Protein AF-A0A081NB74-F1 (afdb_monomer)

InterPro domains:
  IPR041657 Helix-turn-helix domain, group 17 [PF12728] (30-67)

Radius of gyration: 18.77 Å; Cα contacts (8 Å, |Δi|>4): 61; chains: 1; bounding box: 34×50×50 Å

pLDDT: mean 82.02, std 12.75, range [47.41, 96.81]

Nearest PDB structures (foldseek):
  6ama-assembly1_B  TM=6.958E-01  e=1.519E-02  Streptomyces venezuelae
  8dgl-assembly1_C  TM=6.705E-01  e=2.604E-02  Mesorhizobium japonicum R7A
  5d90-assembly2_C  TM=5.955E-01  e=2.980E-02  Haemophilus influenzae Rd KW20
  5i44-assembly4_F-2  TM=7.370E-01  e=1.404E-01  Bacillus subtilis subsp. subtilis str. 168
  3ucs-assembly1_A  TM=5.178E-01  e=1.966E-01  Klebsiella pneumoniae 342

Foldseek 3Di:
DDPVVVVVVVVVVVVVVPPDPPQPPVPWDWDALVRLCVVVVHDSVVVVVCVVVVVADFFDQDPNGGTDTPSRSVVSVPVVDVVNVVVVVVVVVVVVVVVVVVD

Secondary structure (DSSP, 8-state):
--HHHHHHHHHHHHHHHT------TTT--EE-HHHHHHHHT--HHHHHHHHHHT-SPPPEEETTEEEEEHHHHHHHHHHH-HHHHHHHHHHHHHHHHHHHHH-

Sequence (103 aa):
MTEDEMTLFINRLARLLTSSNDVDIRIDEFLTRDEVCDRLKVTRETLRKRIRSGEFPEAVKVAGQERWPTSLINQHIYKTNHHLTASRDLRNEARAAIEEAMA

Mean predicted aligned error: 11.61 Å

Solvent-accessible surface area (backbone atoms only — not comparable to full-atom values): 6118 Å² total; per-residue (Å²): 134,53,75,68,57,51,51,53,49,51,53,51,50,49,51,62,72,54,62,65,82,78,74,49,78,91,77,41,52,69,33,44,72,63,56,50,23,66,74,69,73,45,53,70,66,58,51,52,51,32,46,73,71,63,79,37,85,82,64,48,75,56,95,88,37,67,25,39,43,43,63,60,54,51,50,49,51,47,73,72,35,63,74,59,44,57,58,47,53,55,50,50,53,55,50,52,54,50,54,62,75,73,106

Organism: NCBI:txid1027273

Structure (mmCIF, N/CA/C/O backbone):
data_AF-A0A081NB74-F1
#
_entry.id   AF-A0A081NB74-F1
#
loop_
_atom_site.group_PDB
_atom_site.id
_atom_site.type_symbol
_atom_site.label_atom_id
_atom_site.label_alt_id
_atom_site.label_comp_id
_atom_site.label_asym_id
_atom_site.label_entity_id
_atom_site.label_seq_id
_atom_site.pdbx_PDB_ins_code
_atom_site.Cartn_x
_atom_site.Cartn_y
_atom_site.Cartn_z
_atom_site.occupancy
_atom_site.B_iso_or_equiv
_atom_site.auth_seq_id
_atom_site.auth_comp_id
_atom_site.auth_asym_id
_atom_site.auth_atom_id
_atom_site.pdbx_PDB_model_num
ATOM 1 N N . MET A 1 1 ? 11.464 39.371 1.663 1.00 59.12 1 MET A N 1
ATOM 2 C CA . MET A 1 1 ? 10.592 38.275 1.223 1.00 59.12 1 MET A CA 1
ATOM 3 C C . MET A 1 1 ? 9.172 38.789 1.289 1.00 59.12 1 MET A C 1
ATOM 5 O O . MET A 1 1 ? 8.678 39.014 2.389 1.00 59.12 1 MET A O 1
ATOM 9 N N . THR A 1 2 ? 8.596 39.138 0.144 1.00 86.69 2 THR A N 1
ATOM 10 C CA . THR A 1 2 ? 7.230 39.684 0.078 1.00 86.69 2 THR A CA 1
ATOM 11 C C . THR A 1 2 ? 6.200 38.564 0.263 1.00 86.69 2 THR A C 1
ATOM 13 O O . THR A 1 2 ? 6.527 37.383 0.121 1.00 86.69 2 THR A O 1
ATOM 16 N N . GLU A 1 3 ? 4.955 38.906 0.603 1.00 79.25 3 GLU A N 1
ATOM 17 C CA . GLU A 1 3 ? 3.867 37.917 0.716 1.00 79.25 3 GLU A CA 1
ATOM 18 C C . GLU A 1 3 ? 3.683 37.107 -0.579 1.00 79.25 3 GLU A C 1
ATOM 20 O O . GLU A 1 3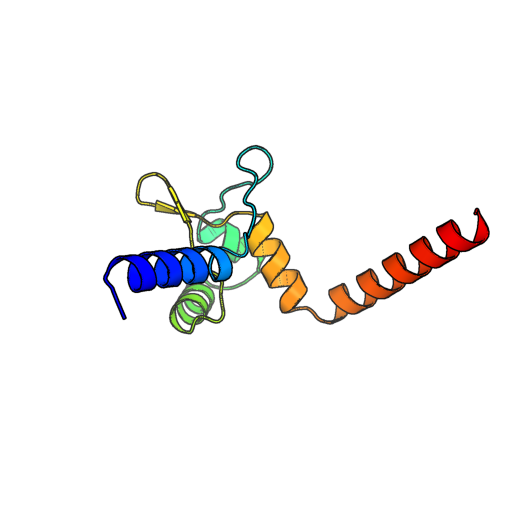 ? 3.435 35.898 -0.530 1.00 79.25 3 GLU A O 1
ATOM 25 N N . ASP A 1 4 ? 3.915 37.735 -1.732 1.00 80.69 4 ASP A N 1
ATOM 26 C CA . ASP A 1 4 ? 3.860 37.080 -3.040 1.00 80.69 4 ASP A CA 1
ATOM 27 C C . ASP A 1 4 ? 4.964 36.028 -3.217 1.00 80.69 4 ASP A C 1
ATOM 29 O O . ASP A 1 4 ? 4.699 34.927 -3.701 1.00 80.69 4 ASP A O 1
ATOM 33 N N . GLU A 1 5 ? 6.190 36.307 -2.762 1.00 82.31 5 GLU A N 1
ATOM 34 C CA . GLU A 1 5 ? 7.304 35.349 -2.811 1.00 82.31 5 GLU A CA 1
ATOM 35 C C . GLU A 1 5 ? 7.062 34.144 -1.893 1.00 82.31 5 GLU A C 1
ATOM 37 O O . GLU A 1 5 ? 7.358 33.007 -2.268 1.00 82.31 5 GLU A O 1
ATOM 42 N N . MET A 1 6 ? 6.466 34.370 -0.717 1.00 81.12 6 MET A N 1
ATOM 43 C CA . MET A 1 6 ? 6.060 33.295 0.195 1.00 81.12 6 MET A CA 1
ATOM 44 C C . MET A 1 6 ? 4.968 32.420 -0.406 1.00 81.12 6 MET A C 1
ATOM 46 O O . MET A 1 6 ? 5.049 31.195 -0.335 1.00 81.12 6 MET A O 1
ATOM 50 N N . THR A 1 7 ? 3.965 33.032 -1.028 1.00 81.31 7 THR A N 1
ATOM 51 C CA . THR A 1 7 ? 2.850 32.306 -1.641 1.00 81.31 7 THR A CA 1
ATOM 52 C C . THR A 1 7 ? 3.336 31.470 -2.825 1.00 81.31 7 THR A C 1
ATOM 54 O O . THR A 1 7 ? 2.954 30.307 -2.976 1.00 81.31 7 THR A O 1
ATOM 57 N N . LEU A 1 8 ? 4.252 32.013 -3.633 1.00 80.81 8 LEU A N 1
ATOM 58 C CA . LEU A 1 8 ? 4.881 31.282 -4.731 1.00 80.81 8 LEU A CA 1
ATOM 59 C C . LEU A 1 8 ? 5.739 30.115 -4.220 1.00 80.81 8 LEU A C 1
ATOM 61 O O . LEU A 1 8 ? 5.714 29.031 -4.804 1.00 80.81 8 LEU A O 1
ATOM 65 N N . PHE A 1 9 ? 6.462 30.312 -3.115 1.00 78.50 9 PHE A N 1
ATOM 66 C CA . PHE A 1 9 ? 7.286 29.285 -2.481 1.00 78.50 9 PHE A CA 1
ATOM 67 C C . PHE A 1 9 ? 6.447 28.160 -1.863 1.00 78.50 9 PHE A C 1
ATOM 69 O O . PHE A 1 9 ? 6.734 26.988 -2.108 1.00 78.50 9 PHE A O 1
ATOM 76 N N . ILE A 1 10 ? 5.366 28.491 -1.150 1.00 77.12 10 ILE A N 1
ATOM 77 C CA . ILE A 1 10 ? 4.423 27.516 -0.584 1.00 77.12 10 ILE A CA 1
ATOM 78 C C . ILE A 1 10 ? 3.748 26.722 -1.703 1.00 77.12 10 ILE A C 1
ATOM 80 O O . ILE A 1 10 ? 3.694 25.500 -1.625 1.00 77.12 10 ILE A O 1
ATOM 84 N N . ASN A 1 11 ? 3.309 27.371 -2.785 1.00 66.75 11 ASN A N 1
ATOM 85 C CA . ASN A 1 11 ? 2.713 26.675 -3.929 1.00 66.75 11 ASN A CA 1
ATOM 86 C C . ASN A 1 11 ? 3.723 25.787 -4.672 1.00 66.75 11 ASN A C 1
ATOM 88 O O . ASN A 1 11 ? 3.371 24.709 -5.156 1.00 66.75 11 ASN A O 1
ATOM 92 N N . ARG A 1 12 ? 4.991 26.204 -4.746 1.00 64.81 12 ARG A N 1
ATOM 93 C CA . ARG A 1 12 ? 6.072 25.407 -5.338 1.00 64.81 12 ARG A CA 1
ATOM 94 C C . ARG A 1 12 ? 6.416 24.194 -4.474 1.00 64.81 12 ARG A C 1
ATOM 96 O O . ARG A 1 12 ? 6.573 23.104 -5.018 1.00 64.81 12 ARG A O 1
ATOM 103 N N . LEU A 1 13 ? 6.468 24.358 -3.151 1.00 64.69 13 LEU A N 1
ATOM 104 C CA . LEU A 1 13 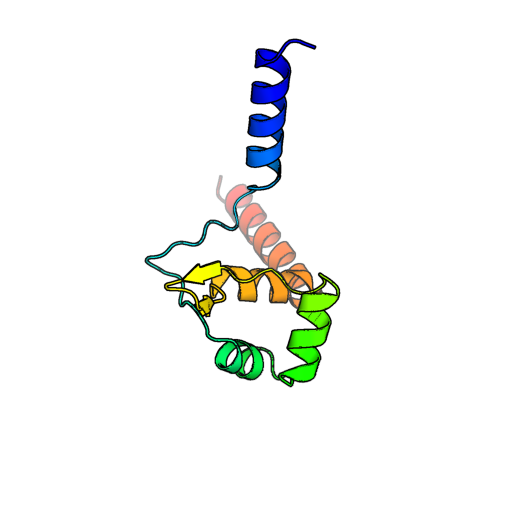? 6.628 23.258 -2.198 1.00 64.69 13 LEU A CA 1
ATOM 105 C C . LEU A 1 13 ? 5.425 22.318 -2.211 1.00 64.69 13 LEU A C 1
ATOM 107 O O . LEU A 1 13 ? 5.613 21.109 -2.242 1.00 64.69 13 LEU A O 1
ATOM 111 N N . ALA A 1 14 ? 4.205 22.850 -2.265 1.00 58.38 14 ALA A N 1
ATOM 112 C CA . ALA A 1 14 ? 2.992 22.053 -2.366 1.00 58.38 14 ALA A CA 1
ATOM 113 C C . ALA A 1 14 ? 3.021 21.179 -3.623 1.00 58.38 14 ALA A C 1
ATOM 115 O O . ALA A 1 14 ? 2.758 19.992 -3.500 1.00 58.38 14 ALA A O 1
ATOM 116 N N . ARG A 1 15 ? 3.429 21.708 -4.790 1.00 54.22 15 ARG A N 1
ATOM 117 C CA . ARG A 1 15 ? 3.606 20.927 -6.036 1.00 54.22 15 ARG A CA 1
ATOM 118 C C . ARG A 1 15 ? 4.734 19.896 -5.973 1.00 54.22 15 ARG A C 1
ATOM 120 O O . ARG A 1 15 ? 4.605 18.830 -6.554 1.00 54.22 15 ARG A O 1
ATOM 127 N N . LEU A 1 16 ? 5.830 20.197 -5.277 1.00 52.91 16 LEU A N 1
ATOM 128 C CA . LEU A 1 16 ? 6.929 19.245 -5.069 1.00 52.91 16 LEU A CA 1
ATOM 129 C C . LEU A 1 16 ? 6.537 18.111 -4.109 1.00 52.91 16 LEU A C 1
ATOM 131 O O . LEU A 1 16 ? 6.959 16.974 -4.297 1.00 52.91 16 LEU A O 1
ATOM 135 N N . LEU A 1 17 ? 5.713 18.410 -3.102 1.00 54.81 17 LEU A N 1
ATOM 136 C CA . LEU A 1 17 ? 5.185 17.438 -2.140 1.00 54.81 17 LEU A CA 1
ATOM 137 C C . LEU A 1 17 ? 3.971 16.673 -2.686 1.00 54.81 17 LEU A C 1
ATOM 139 O O . LEU A 1 17 ? 3.759 15.523 -2.320 1.00 54.81 17 LEU A O 1
ATOM 143 N N . THR A 1 18 ? 3.226 17.268 -3.620 1.00 48.12 18 THR A N 1
ATOM 144 C CA . THR A 1 18 ? 2.260 16.588 -4.498 1.00 48.12 18 THR A CA 1
ATOM 145 C C . THR A 1 18 ? 2.939 16.094 -5.776 1.00 48.12 18 THR A C 1
ATOM 147 O O . THR A 1 18 ? 2.353 16.149 -6.851 1.00 48.12 18 THR A O 1
ATOM 150 N N . SER A 1 19 ? 4.173 15.580 -5.664 1.00 47.41 19 SER A N 1
ATOM 151 C CA . SER A 1 19 ? 4.710 14.655 -6.666 1.00 47.41 19 SER A CA 1
ATOM 152 C C . SER A 1 19 ? 3.797 13.437 -6.652 1.00 47.41 19 SER A C 1
ATOM 154 O O . SER A 1 19 ? 3.803 12.622 -5.727 1.00 47.41 19 SER A O 1
ATOM 156 N N . SER A 1 20 ? 2.873 13.455 -7.593 1.00 48.97 20 SER A N 1
ATOM 157 C CA . SER A 1 20 ? 1.603 12.777 -7.536 1.00 48.97 20 SER A CA 1
ATOM 158 C C . SER A 1 20 ? 1.804 11.268 -7.462 1.00 48.97 20 SER A C 1
ATOM 160 O O . SER A 1 20 ? 2.262 10.623 -8.404 1.00 48.97 20 SER A O 1
ATOM 162 N N . ASN A 1 21 ? 1.347 10.673 -6.362 1.00 55.47 21 ASN A N 1
ATOM 163 C CA . ASN A 1 21 ? 0.612 9.426 -6.495 1.00 55.47 21 ASN A CA 1
ATOM 164 C C . ASN A 1 21 ? -0.647 9.793 -7.289 1.00 55.47 21 ASN A C 1
ATOM 166 O O . ASN A 1 21 ? -1.646 10.165 -6.679 1.00 55.47 21 ASN A O 1
ATOM 170 N N . ASP A 1 22 ? -0.568 9.823 -8.621 1.00 61.03 22 ASP A N 1
ATOM 171 C CA . ASP A 1 22 ? -1.745 10.027 -9.466 1.00 61.03 22 ASP A CA 1
ATOM 172 C C . ASP A 1 22 ? -2.679 8.843 -9.218 1.00 61.03 22 ASP A C 1
ATOM 174 O O . ASP A 1 22 ? -2.496 7.744 -9.740 1.00 61.03 22 ASP A O 1
ATOM 178 N N . VAL A 1 23 ? -3.626 9.060 -8.310 1.00 61.31 23 VAL A N 1
ATOM 179 C CA . VAL A 1 23 ? -4.695 8.121 -8.009 1.00 61.31 23 VAL A CA 1
ATOM 180 C C . VAL A 1 23 ? -5.708 8.288 -9.121 1.00 61.31 23 VAL A C 1
ATOM 182 O O . VAL A 1 23 ? -6.446 9.278 -9.158 1.00 61.31 23 VAL A O 1
ATOM 185 N N . ASP A 1 24 ? -5.733 7.339 -10.048 1.00 71.06 24 ASP A N 1
ATOM 186 C CA . ASP A 1 24 ? -6.761 7.327 -11.074 1.00 71.06 24 ASP A CA 1
ATOM 187 C C . ASP A 1 24 ? -8.039 6.774 -10.451 1.00 71.06 24 ASP A C 1
ATOM 189 O O . ASP A 1 24 ? -8.210 5.569 -10.306 1.00 71.06 24 ASP A O 1
ATOM 193 N N . ILE A 1 25 ? -8.960 7.669 -10.096 1.00 69.75 25 ILE A N 1
ATOM 194 C CA . ILE A 1 25 ? -10.236 7.337 -9.447 1.00 69.75 25 ILE A CA 1
ATOM 195 C C . ILE A 1 25 ? -11.059 6.329 -10.277 1.00 69.75 25 ILE A C 1
ATOM 197 O O . ILE A 1 25 ? -11.926 5.651 -9.732 1.00 69.75 25 ILE A O 1
ATOM 201 N N . ARG A 1 26 ? -10.818 6.217 -11.592 1.00 71.75 26 ARG A N 1
ATOM 202 C CA . ARG A 1 26 ? -11.529 5.274 -12.470 1.00 71.75 26 ARG A CA 1
ATOM 203 C C . ARG A 1 26 ? -10.947 3.864 -12.437 1.00 71.75 26 ARG A C 1
ATOM 205 O O . ARG A 1 26 ? -11.657 2.925 -12.783 1.00 71.75 26 ARG A O 1
ATOM 212 N N . ILE A 1 27 ? -9.671 3.732 -12.084 1.00 75.81 27 ILE A N 1
ATOM 213 C CA . ILE A 1 27 ? -8.918 2.473 -12.147 1.00 75.81 27 ILE A CA 1
ATOM 214 C C . ILE A 1 27 ? -8.624 1.946 -10.741 1.00 75.81 27 ILE A C 1
ATOM 216 O O . ILE A 1 27 ? -8.600 0.736 -10.528 1.00 75.81 27 ILE A O 1
ATOM 220 N N . ASP A 1 28 ? -8.398 2.841 -9.784 1.00 83.62 28 ASP A N 1
ATOM 221 C CA . ASP A 1 28 ? -8.005 2.478 -8.436 1.00 83.62 28 ASP A CA 1
ATOM 222 C C . ASP A 1 28 ? -9.185 2.051 -7.570 1.00 83.62 28 ASP A C 1
ATOM 224 O O . ASP A 1 28 ? -10.157 2.781 -7.362 1.00 83.62 28 ASP A O 1
ATOM 228 N N . GLU A 1 29 ? -9.033 0.877 -6.964 1.00 90.19 29 GLU A N 1
ATOM 229 C CA . GLU A 1 29 ? -9.885 0.435 -5.875 1.00 90.19 29 GLU A CA 1
ATOM 230 C C . GLU A 1 29 ? -9.429 1.103 -4.575 1.00 90.19 29 GLU A C 1
ATOM 232 O O . GLU A 1 29 ? -8.244 1.129 -4.227 1.00 90.19 29 GLU A O 1
ATOM 237 N N . PHE A 1 30 ? -10.392 1.641 -3.832 1.00 92.44 30 PHE A N 1
ATOM 238 C CA . PHE A 1 30 ? -10.155 2.277 -2.542 1.00 92.44 30 PHE A CA 1
ATOM 239 C C . PHE A 1 30 ? -10.335 1.257 -1.426 1.00 92.44 30 PHE A C 1
ATOM 241 O O . PHE A 1 30 ? -11.443 1.036 -0.936 1.00 92.44 30 PHE A O 1
ATOM 248 N N . LEU A 1 31 ? -9.222 0.669 -1.004 1.00 93.94 31 LEU A N 1
ATOM 249 C CA . LEU A 1 31 ? -9.201 -0.383 -0.002 1.00 93.94 31 LEU A CA 1
ATOM 250 C C . LEU A 1 31 ? -9.442 0.177 1.400 1.00 93.94 31 LEU A C 1
ATOM 252 O O . LEU A 1 31 ? -8.902 1.213 1.804 1.00 93.94 31 LEU A O 1
ATOM 256 N N . THR A 1 32 ? -10.241 -0.544 2.170 1.00 95.81 32 THR A N 1
ATOM 257 C CA . THR A 1 32 ? -10.378 -0.391 3.614 1.00 95.81 32 THR A CA 1
ATOM 258 C C . THR A 1 32 ? -9.123 -0.874 4.336 1.00 95.81 32 THR A C 1
ATOM 260 O O . THR A 1 32 ? -8.283 -1.592 3.793 1.00 95.81 32 THR A O 1
ATOM 263 N N . ARG A 1 33 ? -9.005 -0.520 5.618 1.00 94.44 33 ARG A N 1
ATOM 264 C CA . ARG A 1 33 ? -7.894 -0.983 6.459 1.00 94.44 33 ARG A CA 1
ATOM 265 C C . ARG A 1 33 ? -7.791 -2.513 6.510 1.00 94.44 33 ARG A C 1
ATOM 267 O O . ARG A 1 33 ? -6.682 -3.035 6.562 1.00 94.44 33 ARG A O 1
ATOM 274 N N . ASP A 1 34 ? -8.925 -3.206 6.503 1.00 95.50 34 ASP A N 1
ATOM 275 C CA . ASP A 1 34 ? -8.977 -4.667 6.587 1.00 95.50 34 ASP A CA 1
ATOM 276 C C . ASP A 1 34 ? -8.500 -5.314 5.296 1.00 95.50 34 ASP A C 1
ATOM 278 O O . ASP A 1 34 ? -7.616 -6.163 5.330 1.00 95.50 34 ASP A O 1
ATOM 282 N N . GLU A 1 35 ? -8.964 -4.815 4.154 1.00 96.19 35 GLU A N 1
ATOM 283 C CA . GLU A 1 35 ? -8.514 -5.289 2.844 1.00 96.19 35 GLU A CA 1
ATOM 284 C C . GLU A 1 35 ? -7.014 -5.041 2.634 1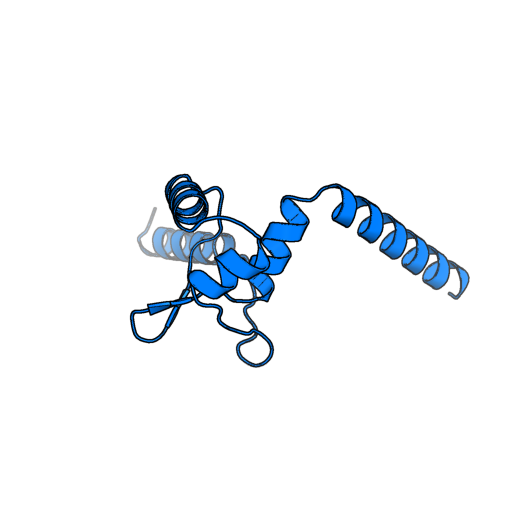.00 96.19 35 GLU A C 1
ATOM 286 O O . GLU A 1 35 ? -6.313 -5.886 2.078 1.00 96.19 35 GLU A O 1
ATOM 291 N N . VAL A 1 36 ? -6.483 -3.915 3.128 1.00 95.06 36 VAL A N 1
ATOM 292 C CA . VAL A 1 36 ? -5.033 -3.661 3.125 1.00 95.06 36 VAL A CA 1
ATOM 293 C C . VAL A 1 36 ? -4.292 -4.696 3.978 1.00 95.06 36 VAL A C 1
ATOM 295 O O . VAL A 1 36 ? -3.266 -5.222 3.540 1.00 95.06 36 VAL A O 1
ATOM 298 N N . CYS A 1 37 ? -4.802 -5.018 5.172 1.00 95.62 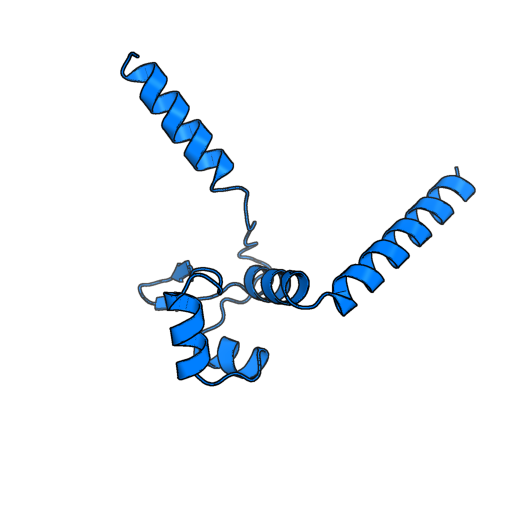37 CYS A N 1
ATOM 299 C CA . CYS A 1 37 ? -4.219 -6.052 6.035 1.00 95.62 37 CYS A CA 1
ATOM 300 C C . CYS A 1 37 ? -4.221 -7.420 5.344 1.00 95.62 37 CYS A C 1
ATOM 302 O O . CYS A 1 37 ? -3.193 -8.100 5.321 1.00 95.62 37 CYS A O 1
ATOM 304 N N . ASP A 1 38 ? -5.341 -7.788 4.723 1.00 95.44 38 ASP A N 1
ATOM 305 C CA . ASP A 1 38 ? -5.510 -9.063 4.030 1.00 95.44 38 ASP A CA 1
ATOM 306 C C . ASP A 1 38 ? -4.607 -9.185 2.804 1.00 95.44 38 ASP A C 1
ATOM 308 O O . ASP A 1 38 ? -4.079 -10.269 2.529 1.00 95.44 38 ASP A O 1
ATOM 312 N N . ARG A 1 39 ? -4.398 -8.079 2.083 1.00 92.38 39 ARG A N 1
ATOM 313 C CA . ARG A 1 39 ? -3.550 -8.027 0.889 1.00 92.38 39 ARG A CA 1
ATOM 314 C C . ARG A 1 39 ? -2.066 -8.085 1.230 1.00 92.38 39 ARG A C 1
ATOM 316 O O . ARG A 1 39 ? -1.310 -8.764 0.544 1.00 92.38 39 ARG A O 1
ATOM 323 N N . LEU A 1 40 ? -1.655 -7.414 2.305 1.00 91.88 40 LEU A N 1
ATOM 324 C CA . LEU A 1 40 ? -0.265 -7.401 2.771 1.00 91.88 40 LEU A CA 1
ATOM 325 C C . LEU A 1 40 ? 0.069 -8.552 3.727 1.00 91.88 40 LEU A C 1
ATOM 327 O O . LEU A 1 40 ? 1.231 -8.704 4.098 1.00 91.88 40 LEU A O 1
ATOM 331 N N . LYS A 1 41 ? -0.930 -9.348 4.132 1.00 94.62 41 LYS A N 1
ATOM 332 C CA . LYS A 1 41 ? -0.804 -10.423 5.129 1.00 94.62 41 LYS A CA 1
ATOM 333 C C . LYS A 1 41 ? -0.173 -9.929 6.435 1.00 94.62 41 LYS A C 1
ATOM 335 O O . LYS A 1 41 ? 0.707 -10.570 7.005 1.00 94.62 41 LYS A O 1
ATOM 340 N N . VAL A 1 42 ? -0.643 -8.779 6.916 1.00 95.06 42 VAL A N 1
ATOM 341 C CA . VAL A 1 42 ? -0.212 -8.167 8.183 1.00 95.06 42 VAL A CA 1
ATOM 342 C C . VAL A 1 42 ? -1.385 -8.018 9.138 1.00 95.06 42 VAL A C 1
ATOM 344 O O . VAL A 1 42 ? -2.533 -7.899 8.720 1.00 95.06 42 VAL A O 1
ATOM 347 N N . THR A 1 43 ? -1.108 -7.984 10.439 1.00 96.81 43 THR A N 1
ATOM 348 C CA . THR A 1 43 ? -2.149 -7.704 11.432 1.00 96.81 43 THR A CA 1
ATOM 349 C C . THR A 1 43 ? -2.501 -6.213 11.446 1.00 96.81 43 THR A C 1
ATOM 351 O O . THR A 1 43 ? -1.675 -5.352 11.118 1.00 96.81 43 THR A O 1
ATOM 354 N N . ARG A 1 44 ? -3.714 -5.885 11.913 1.00 95.19 44 ARG A N 1
ATOM 355 C CA . ARG A 1 44 ? -4.153 -4.490 12.110 1.00 95.19 44 ARG A CA 1
ATOM 356 C C . ARG A 1 44 ? -3.203 -3.697 13.008 1.00 95.19 44 ARG A C 1
ATOM 358 O O . ARG A 1 44 ? -3.002 -2.504 12.790 1.00 95.19 44 ARG A O 1
ATOM 365 N N . GLU A 1 45 ? -2.632 -4.342 14.023 1.00 96.56 45 GLU A N 1
ATOM 366 C CA . GLU A 1 45 ? -1.697 -3.703 14.949 1.00 96.56 45 GLU A CA 1
ATOM 367 C C . GLU A 1 45 ? -0.376 -3.354 14.261 1.00 96.56 45 GLU A C 1
ATOM 369 O O . GLU A 1 45 ? 0.097 -2.222 14.380 1.00 96.56 45 GLU A O 1
ATOM 374 N N . THR A 1 46 ? 0.176 -4.280 13.470 1.00 95.44 46 THR A N 1
ATOM 375 C CA . THR A 1 46 ? 1.372 -4.023 12.662 1.00 95.44 46 THR A CA 1
ATOM 376 C C . THR A 1 46 ? 1.132 -2.885 11.676 1.00 95.44 46 THR A C 1
ATOM 378 O O . 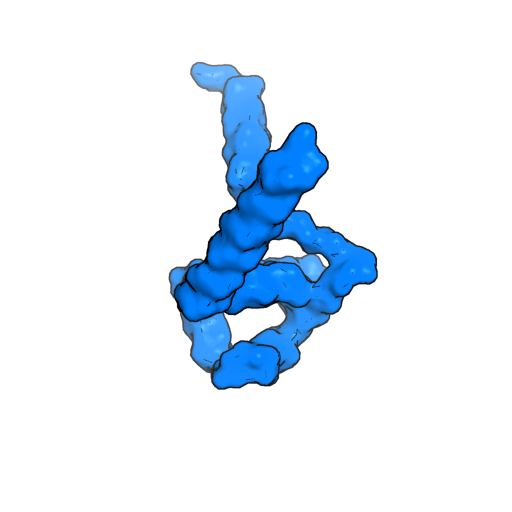THR A 1 46 ? 1.947 -1.965 11.606 1.00 95.44 46 THR A O 1
ATOM 381 N N . LEU A 1 47 ? 0.001 -2.897 10.961 1.00 94.19 47 LEU A N 1
ATOM 382 C CA . LEU A 1 47 ? -0.346 -1.825 10.029 1.00 94.19 47 LEU A CA 1
ATOM 383 C C . LEU A 1 47 ? -0.463 -0.474 10.749 1.00 94.19 47 LEU A C 1
ATOM 385 O O . LEU A 1 47 ? 0.145 0.507 10.329 1.00 94.19 47 LEU A O 1
ATOM 389 N N . ARG A 1 48 ? -1.169 -0.425 11.885 1.00 94.06 48 ARG A N 1
ATOM 390 C CA . ARG A 1 48 ? -1.308 0.792 12.700 1.00 94.06 48 ARG A CA 1
ATOM 391 C C . ARG A 1 48 ? 0.044 1.319 13.181 1.00 94.06 48 ARG A C 1
ATOM 393 O O . ARG A 1 48 ? 0.251 2.532 13.183 1.00 94.06 48 ARG A O 1
ATOM 400 N N . LYS A 1 49 ? 0.955 0.431 13.592 1.00 95.62 49 LYS A N 1
ATOM 401 C CA . LYS A 1 49 ? 2.314 0.804 14.003 1.00 95.62 49 LYS A CA 1
ATOM 402 C C . LYS A 1 49 ? 3.090 1.423 12.839 1.00 95.62 49 LYS A C 1
ATOM 404 O O . LYS A 1 49 ? 3.683 2.475 13.041 1.00 95.62 49 LYS A O 1
ATOM 409 N N . ARG A 1 50 ? 3.028 0.823 11.644 1.00 93.00 50 ARG A N 1
ATOM 410 C CA . ARG A 1 50 ? 3.715 1.324 10.438 1.00 93.00 50 ARG A CA 1
ATOM 411 C C . ARG A 1 50 ? 3.154 2.652 9.925 1.00 93.00 50 ARG A C 1
ATOM 413 O O . ARG A 1 50 ? 3.916 3.501 9.481 1.00 93.00 50 ARG A O 1
ATOM 420 N N . ILE A 1 51 ? 1.839 2.858 10.024 1.00 92.25 51 ILE A N 1
ATOM 421 C CA . ILE A 1 51 ? 1.218 4.159 9.726 1.00 92.25 51 ILE A CA 1
ATOM 422 C C . ILE A 1 51 ? 1.729 5.211 10.714 1.00 92.25 51 ILE A C 1
ATOM 424 O O . ILE A 1 51 ? 2.153 6.287 10.313 1.00 92.25 51 ILE A O 1
ATOM 428 N N . ARG A 1 52 ? 1.742 4.895 12.017 1.00 91.50 52 ARG A N 1
ATOM 429 C CA . ARG A 1 52 ? 2.214 5.829 13.050 1.00 91.50 52 ARG A CA 1
ATOM 430 C C . ARG A 1 52 ? 3.704 6.156 12.922 1.00 91.50 52 ARG A C 1
ATOM 432 O O . ARG A 1 52 ? 4.086 7.273 13.245 1.00 91.50 52 ARG A O 1
ATOM 439 N N . SER A 1 53 ? 4.537 5.201 12.507 1.00 91.75 53 SER A N 1
ATOM 440 C CA . SER A 1 53 ? 5.969 5.440 12.291 1.00 91.75 53 SER A CA 1
ATOM 441 C C . SER A 1 53 ? 6.274 6.185 10.988 1.00 91.75 53 SER A C 1
ATOM 443 O O . SER A 1 53 ? 7.410 6.608 10.809 1.00 91.75 53 SER A O 1
ATOM 445 N N . GLY A 1 54 ? 5.293 6.352 10.092 1.00 89.94 54 GLY A N 1
ATOM 446 C CA . GLY A 1 54 ? 5.482 6.970 8.776 1.00 89.94 54 GLY A CA 1
ATOM 447 C C . GLY A 1 54 ? 6.125 6.047 7.733 1.00 89.94 54 GLY A C 1
ATOM 448 O O . GLY A 1 54 ? 6.430 6.486 6.630 1.00 89.94 54 GLY A O 1
ATOM 449 N N . GLU A 1 55 ? 6.324 4.765 8.052 1.00 88.50 55 GLU A N 1
ATOM 450 C CA . GLU A 1 55 ? 6.847 3.769 7.103 1.00 88.50 55 GLU A CA 1
ATOM 451 C C . GLU A 1 55 ? 5.802 3.353 6.062 1.00 88.50 55 GLU A C 1
ATOM 453 O O . GLU A 1 55 ? 6.147 2.888 4.974 1.00 88.50 55 GLU A O 1
ATOM 458 N N . PHE A 1 56 ? 4.520 3.485 6.402 1.00 91.75 56 PHE A N 1
ATOM 459 C CA . PHE A 1 56 ? 3.404 3.164 5.523 1.00 91.75 56 PHE A CA 1
ATOM 460 C C . PHE A 1 56 ? 2.787 4.437 4.939 1.00 91.75 56 PHE A C 1
ATOM 462 O O . PHE A 1 56 ? 2.663 5.424 5.665 1.00 91.75 56 PHE A O 1
ATOM 469 N N . PRO A 1 57 ? 2.361 4.433 3.664 1.00 90.31 57 PRO A N 1
ATOM 470 C CA . PRO A 1 57 ? 1.778 5.618 3.053 1.00 90.31 57 PRO A CA 1
ATOM 471 C C . PRO A 1 57 ? 0.462 6.040 3.725 1.00 90.31 57 PRO A C 1
ATOM 473 O O . PRO A 1 57 ? -0.340 5.211 4.175 1.00 90.31 57 PRO A O 1
ATOM 476 N N . GLU A 1 58 ? 0.242 7.354 3.770 1.00 88.62 58 GLU A N 1
ATOM 477 C CA . GLU A 1 58 ? -0.958 7.945 4.358 1.00 88.62 58 GLU A CA 1
ATOM 478 C C . GLU A 1 58 ? -2.225 7.578 3.577 1.00 88.62 58 GLU A C 1
ATOM 480 O O . GLU A 1 58 ? -2.216 7.397 2.358 1.00 88.62 58 GLU A O 1
ATOM 485 N N . ALA A 1 59 ? -3.332 7.459 4.310 1.00 90.69 59 ALA A N 1
ATOM 486 C CA . ALA A 1 59 ? -4.637 7.168 3.738 1.00 90.69 59 ALA A CA 1
ATOM 487 C C . ALA A 1 59 ? -5.268 8.422 3.129 1.00 90.69 59 ALA A C 1
ATOM 489 O O . ALA A 1 59 ? -5.158 9.521 3.674 1.00 90.69 59 ALA A O 1
ATOM 490 N N . VAL A 1 60 ? -6.057 8.233 2.078 1.00 89.62 60 VAL A N 1
ATOM 491 C CA . VAL A 1 60 ? -6.977 9.254 1.577 1.00 89.62 60 VAL A CA 1
ATOM 492 C C . VAL A 1 60 ? -8.273 9.181 2.383 1.00 89.62 60 VAL A C 1
ATOM 494 O O . VAL A 1 60 ? -8.782 8.096 2.670 1.00 89.62 60 VAL A O 1
ATOM 497 N N . LYS A 1 61 ? -8.836 10.332 2.760 1.00 89.69 61 LYS A N 1
ATOM 498 C CA . LYS A 1 61 ? -10.149 10.387 3.415 1.00 89.69 61 LYS A CA 1
ATOM 499 C C . LYS A 1 61 ? -11.254 10.480 2.371 1.00 89.69 61 LYS A C 1
ATOM 501 O O . LYS A 1 61 ? -11.351 11.476 1.664 1.00 89.69 61 LYS A O 1
ATOM 506 N N . VAL A 1 62 ? -12.127 9.479 2.332 1.00 87.00 62 VAL A N 1
ATOM 507 C CA . VAL A 1 62 ? -13.317 9.448 1.472 1.00 87.00 62 VAL A CA 1
ATOM 508 C C . VAL A 1 62 ? -14.540 9.315 2.371 1.00 87.00 62 VAL A C 1
ATOM 510 O O . VAL A 1 62 ? -14.641 8.366 3.145 1.00 87.00 62 VAL A O 1
ATOM 513 N N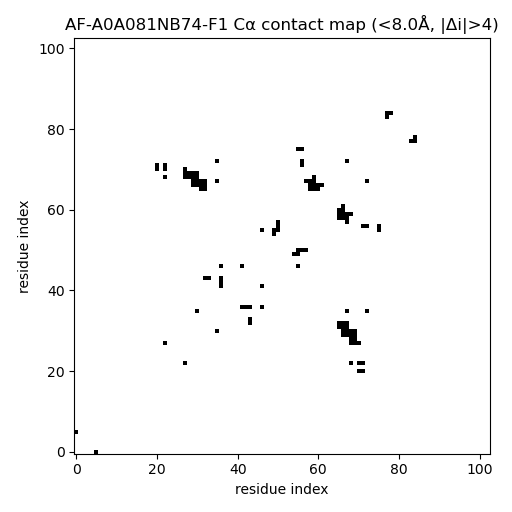 . ALA A 1 63 ? -15.443 10.300 2.326 1.00 88.94 63 ALA A N 1
ATOM 514 C CA . ALA A 1 63 ? -16.630 10.360 3.191 1.00 88.94 63 ALA A CA 1
ATOM 515 C C . ALA A 1 63 ? -16.316 10.178 4.697 1.00 88.94 63 ALA A C 1
ATOM 517 O O . ALA A 1 63 ? -17.023 9.483 5.423 1.00 88.94 63 ALA A O 1
ATOM 518 N N . GLY A 1 64 ? -15.212 10.770 5.168 1.00 89.62 64 GLY A N 1
ATOM 519 C CA . GLY A 1 64 ? -14.776 10.683 6.568 1.00 89.62 64 GLY A CA 1
ATOM 520 C C . GLY A 1 64 ? -14.115 9.357 6.963 1.00 89.62 64 GLY A C 1
ATOM 521 O O . GLY A 1 64 ? -13.672 9.224 8.101 1.00 89.62 64 GLY A O 1
ATOM 522 N N . GLN A 1 65 ? -13.997 8.400 6.041 1.00 91.56 65 GLN A N 1
ATOM 523 C CA . GLN A 1 65 ? -13.324 7.125 6.272 1.00 91.56 65 GLN A CA 1
ATOM 524 C C . GLN A 1 65 ? -11.953 7.094 5.599 1.00 91.56 65 GLN A C 1
ATOM 526 O O . GLN A 1 65 ? -11.774 7.608 4.497 1.00 91.56 65 GLN A O 1
ATOM 531 N N . GLU A 1 66 ? -10.984 6.462 6.257 1.00 92.44 66 GLU A N 1
ATOM 532 C CA . GLU A 1 66 ? -9.663 6.215 5.680 1.00 92.44 66 GLU A CA 1
ATOM 533 C C . GLU A 1 66 ? -9.742 5.118 4.613 1.00 92.44 66 GLU A C 1
ATOM 535 O O . GLU A 1 66 ? -10.344 4.054 4.827 1.00 92.44 66 GLU A O 1
ATOM 540 N N . ARG A 1 67 ? -9.133 5.400 3.462 1.00 93.44 67 ARG A N 1
ATOM 541 C CA . ARG A 1 67 ? -9.047 4.513 2.308 1.00 93.44 67 ARG A CA 1
ATOM 542 C C . ARG A 1 67 ? -7.667 4.581 1.671 1.00 93.44 67 ARG A C 1
ATOM 544 O O . ARG A 1 67 ? -7.054 5.645 1.612 1.00 93.44 67 ARG A O 1
ATOM 551 N N . TRP A 1 68 ? -7.207 3.450 1.153 1.00 93.75 68 TRP A N 1
ATOM 552 C CA . TRP A 1 68 ? -5.934 3.343 0.451 1.00 93.75 68 TRP A CA 1
ATOM 553 C C . TRP A 1 68 ? -6.171 2.939 -1.002 1.00 93.75 68 TRP A C 1
ATOM 555 O O . TRP A 1 68 ? -6.671 1.842 -1.243 1.00 93.75 68 TRP A O 1
ATOM 565 N N . PRO A 1 69 ? -5.800 3.790 -1.966 1.00 92.50 69 PRO A N 1
ATOM 566 C CA . PRO A 1 69 ? -5.813 3.424 -3.374 1.00 92.50 69 PRO A CA 1
ATOM 567 C C . PRO A 1 69 ? -4.901 2.228 -3.650 1.00 92.50 69 PRO A C 1
ATOM 569 O O . PRO A 1 69 ? -3.786 2.143 -3.122 1.00 92.50 69 PRO A O 1
ATOM 572 N N . THR A 1 70 ? -5.339 1.324 -4.520 1.00 91.62 70 THR A N 1
ATOM 573 C CA . THR A 1 70 ? -4.541 0.171 -4.952 1.00 91.62 70 THR A CA 1
ATOM 574 C C . THR A 1 70 ? -3.195 0.560 -5.551 1.00 91.62 70 THR A C 1
ATOM 576 O O . THR A 1 70 ? -2.194 -0.081 -5.228 1.00 91.62 70 THR A O 1
ATOM 579 N N . SER A 1 71 ? -3.131 1.607 -6.377 1.00 88.31 71 SER A N 1
ATOM 580 C CA . SER A 1 71 ? -1.885 2.147 -6.935 1.00 88.31 71 SER A CA 1
ATOM 581 C C . SER A 1 71 ? -0.853 2.454 -5.851 1.00 88.31 71 SER A C 1
ATOM 583 O O . SER A 1 71 ? 0.294 2.014 -5.938 1.00 88.31 71 SER A O 1
ATOM 585 N N . LEU A 1 72 ? -1.275 3.129 -4.787 1.00 89.31 72 LEU A N 1
ATOM 586 C CA . LEU A 1 72 ? -0.437 3.535 -3.665 1.00 89.31 72 LEU A CA 1
ATOM 587 C C . LEU A 1 72 ? 0.062 2.329 -2.854 1.00 89.31 72 LEU A C 1
ATOM 589 O O . LEU A 1 72 ? 1.245 2.265 -2.508 1.00 89.31 72 LEU A O 1
ATOM 593 N N . ILE A 1 73 ? -0.793 1.329 -2.624 1.00 90.94 73 ILE A N 1
ATOM 594 C CA . ILE A 1 73 ? -0.379 0.065 -1.996 1.00 90.94 73 ILE A CA 1
ATOM 595 C C . ILE A 1 73 ? 0.639 -0.673 -2.868 1.00 90.94 73 ILE A C 1
ATOM 597 O O . ILE A 1 73 ? 1.682 -1.102 -2.375 1.00 90.94 73 ILE A O 1
ATOM 601 N N . ASN A 1 74 ? 0.375 -0.788 -4.169 1.00 88.94 74 ASN A N 1
ATOM 602 C CA . ASN A 1 74 ? 1.270 -1.463 -5.103 1.00 88.94 74 ASN A CA 1
ATOM 603 C C . ASN A 1 74 ? 2.633 -0.764 -5.167 1.00 88.94 74 ASN A C 1
ATOM 605 O O . ASN A 1 74 ? 3.665 -1.426 -5.103 1.00 88.94 74 ASN A O 1
ATOM 609 N N . GLN A 1 75 ? 2.661 0.568 -5.230 1.00 85.44 75 GL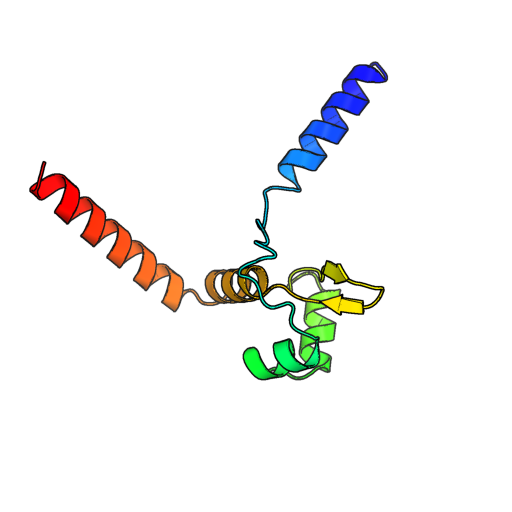N A N 1
ATOM 610 C CA . GLN A 1 75 ? 3.907 1.331 -5.191 1.00 85.44 75 GLN A CA 1
ATOM 611 C C . GLN A 1 75 ? 4.698 1.091 -3.905 1.00 85.44 75 GLN A C 1
ATOM 613 O O . GLN A 1 75 ? 5.917 0.930 -3.965 1.00 85.44 75 GLN A O 1
ATOM 618 N N . HIS A 1 76 ? 4.027 1.040 -2.751 1.00 88.12 76 HIS A N 1
ATOM 619 C CA . HIS A 1 76 ? 4.685 0.704 -1.492 1.00 88.12 76 HIS A CA 1
ATOM 620 C C . HIS A 1 76 ? 5.295 -0.703 -1.548 1.00 88.12 76 HIS A C 1
ATOM 622 O O . HIS A 1 76 ? 6.476 -0.860 -1.252 1.00 88.12 76 HIS A O 1
ATOM 628 N N . ILE A 1 77 ? 4.546 -1.700 -2.034 1.00 87.44 77 ILE A N 1
ATOM 629 C CA . ILE A 1 77 ? 5.052 -3.068 -2.227 1.00 87.44 77 ILE A CA 1
ATOM 630 C C . ILE A 1 77 ? 6.305 -3.064 -3.112 1.00 87.44 77 ILE A C 1
ATOM 632 O O . ILE A 1 77 ? 7.298 -3.684 -2.738 1.00 87.44 77 ILE A O 1
ATOM 636 N N . TYR A 1 78 ? 6.301 -2.353 -4.241 1.00 83.44 78 TYR A N 1
ATOM 637 C CA . TYR A 1 78 ? 7.476 -2.268 -5.114 1.00 83.44 78 TYR A CA 1
ATO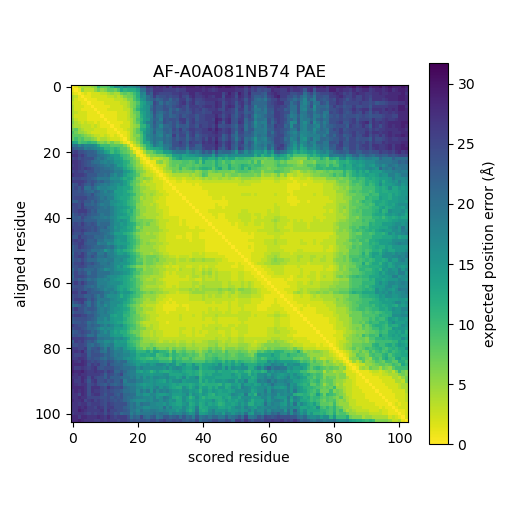M 638 C C . TYR A 1 78 ? 8.676 -1.612 -4.429 1.00 83.44 78 TYR A C 1
ATOM 640 O O . TYR A 1 78 ? 9.793 -2.101 -4.563 1.00 83.44 78 TYR A O 1
ATOM 648 N N . LYS A 1 79 ? 8.461 -0.535 -3.666 1.00 83.00 79 LYS A N 1
ATOM 649 C CA . LYS A 1 79 ? 9.540 0.144 -2.933 1.00 83.00 79 LYS A CA 1
ATOM 650 C C . LYS A 1 79 ? 10.157 -0.749 -1.857 1.00 83.00 79 LYS A C 1
ATOM 652 O O . LYS A 1 79 ? 11.366 -0.708 -1.664 1.00 83.00 79 LYS A O 1
ATOM 657 N N . THR A 1 80 ? 9.349 -1.548 -1.161 1.00 84.56 80 THR A N 1
ATOM 658 C CA . THR A 1 80 ? 9.819 -2.391 -0.051 1.00 84.56 80 THR A CA 1
ATOM 659 C C . THR A 1 80 ? 10.392 -3.735 -0.518 1.00 84.56 80 THR A C 1
ATOM 661 O O . THR A 1 80 ? 11.219 -4.320 0.177 1.00 84.56 80 THR A O 1
ATOM 664 N N . ASN A 1 81 ? 9.987 -4.242 -1.687 1.00 85.38 81 ASN A N 1
ATOM 665 C CA . ASN A 1 81 ? 10.418 -5.548 -2.195 1.00 85.38 81 ASN A CA 1
ATOM 666 C C . ASN A 1 81 ? 11.465 -5.410 -3.310 1.00 85.38 81 ASN A C 1
ATOM 668 O O . ASN A 1 81 ? 11.137 -5.444 -4.495 1.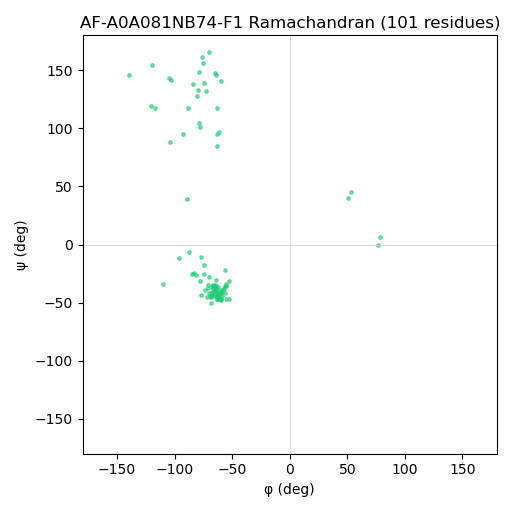00 85.38 81 ASN A O 1
ATOM 672 N N . HIS A 1 82 ? 12.744 -5.357 -2.927 1.00 74.06 82 HIS A N 1
ATOM 673 C CA . HIS A 1 82 ? 13.882 -5.217 -3.851 1.00 74.06 82 HIS A CA 1
ATOM 674 C C . HIS A 1 82 ? 13.921 -6.253 -4.991 1.00 74.06 82 HIS A C 1
ATOM 676 O O . HIS A 1 82 ? 14.355 -5.940 -6.098 1.00 74.06 82 HIS A O 1
ATOM 682 N N . HIS A 1 83 ? 13.425 -7.473 -4.755 1.00 76.19 83 HIS A N 1
ATOM 683 C CA . HIS A 1 83 ? 13.373 -8.531 -5.772 1.00 76.19 83 HIS A CA 1
ATOM 684 C C . HIS A 1 83 ? 12.456 -8.193 -6.961 1.00 76.19 83 HIS A C 1
ATOM 686 O O . HIS A 1 83 ? 12.712 -8.621 -8.090 1.00 76.19 83 HIS A O 1
ATOM 692 N N . LEU A 1 84 ? 11.396 -7.414 -6.725 1.00 72.44 84 LEU A N 1
ATOM 693 C CA . LEU A 1 84 ? 10.474 -6.989 -7.779 1.00 72.44 84 LEU A CA 1
ATOM 694 C C . LEU A 1 84 ? 11.065 -5.849 -8.616 1.00 72.44 84 LEU A C 1
ATOM 696 O O . LEU A 1 84 ? 10.806 -5.780 -9.816 1.00 72.44 84 LEU A O 1
ATOM 700 N N . THR A 1 85 ? 11.890 -4.998 -8.006 1.00 65.44 85 THR A N 1
ATOM 701 C CA . THR A 1 85 ? 12.558 -3.873 -8.675 1.00 65.44 85 THR A CA 1
ATOM 702 C C . THR A 1 85 ? 13.610 -4.362 -9.665 1.00 65.44 85 THR A C 1
ATOM 704 O O . THR A 1 85 ? 13.528 -4.030 -10.844 1.00 65.44 85 THR A O 1
ATOM 707 N N . ALA A 1 86 ? 14.500 -5.265 -9.235 1.00 65.12 86 ALA A N 1
ATOM 708 C CA . ALA A 1 86 ? 15.546 -5.827 -10.097 1.00 65.12 86 ALA A CA 1
ATOM 709 C C . ALA A 1 86 ? 14.972 -6.507 -11.356 1.00 65.12 86 ALA A C 1
ATOM 711 O O . ALA A 1 86 ? 15.512 -6.389 -12.451 1.00 65.12 86 ALA A O 1
ATOM 712 N N . SER A 1 87 ? 13.825 -7.176 -11.218 1.00 68.81 87 SER A N 1
ATOM 713 C CA . SER A 1 87 ? 13.143 -7.825 -12.344 1.00 68.81 87 SER A CA 1
ATOM 714 C C . SER A 1 87 ? 12.521 -6.828 -13.330 1.00 68.81 87 SER A C 1
ATOM 716 O O . SER A 1 87 ? 12.353 -7.150 -14.506 1.00 68.81 87 SER A O 1
ATOM 718 N N . ARG A 1 88 ? 12.131 -5.634 -12.866 1.00 70.25 88 ARG A N 1
ATOM 719 C CA . ARG A 1 88 ? 11.548 -4.582 -13.707 1.00 70.25 88 ARG A CA 1
ATOM 720 C C . ARG A 1 88 ? 12.625 -3.873 -14.519 1.00 70.25 88 ARG A C 1
ATOM 722 O O . ARG A 1 88 ? 12.418 -3.669 -15.711 1.00 70.25 88 ARG A O 1
ATOM 729 N N . ASP A 1 89 ? 13.752 -3.553 -13.894 1.00 75.56 89 ASP A N 1
ATOM 730 C CA . ASP A 1 89 ? 14.859 -2.856 -14.554 1.00 75.56 89 ASP A CA 1
ATOM 731 C C . ASP A 1 89 ? 15.425 -3.707 -15.697 1.00 75.56 89 ASP A C 1
ATOM 733 O O . ASP A 1 89 ? 15.469 -3.243 -16.833 1.00 75.56 89 ASP A O 1
ATOM 737 N N . LEU A 1 90 ? 15.649 -5.005 -15.456 1.00 73.44 90 LEU A N 1
ATOM 738 C CA . LEU A 1 90 ? 16.066 -5.962 -16.491 1.00 73.44 90 LEU A CA 1
ATOM 739 C C . LEU A 1 90 ? 15.087 -6.049 -17.674 1.00 73.44 90 LEU A C 1
ATOM 741 O O . LEU A 1 90 ? 15.501 -6.171 -18.825 1.00 73.44 90 LEU A O 1
ATOM 745 N N . ARG A 1 91 ? 13.772 -5.995 -17.419 1.00 75.06 91 ARG A N 1
ATOM 746 C CA . ARG A 1 91 ? 12.756 -6.013 -18.490 1.00 75.06 91 ARG A CA 1
ATOM 747 C C . ARG A 1 91 ? 12.733 -4.712 -19.282 1.00 75.06 91 ARG A C 1
ATOM 749 O O . ARG A 1 91 ? 12.510 -4.751 -20.489 1.00 75.06 91 ARG A O 1
ATOM 756 N N . ASN A 1 92 ? 12.929 -3.579 -18.614 1.00 82.56 92 ASN A N 1
ATOM 757 C CA . ASN A 1 92 ? 12.987 -2.276 -19.267 1.00 82.56 92 ASN A CA 1
ATOM 758 C C . ASN A 1 92 ? 14.245 -2.155 -20.134 1.00 82.56 92 ASN A C 1
ATOM 760 O O . ASN A 1 92 ? 14.138 -1.720 -21.275 1.00 82.56 92 ASN A O 1
ATOM 764 N N . GLU A 1 93 ? 15.397 -2.603 -19.630 1.00 82.38 93 GLU A N 1
ATOM 765 C CA . GLU A 1 93 ? 16.653 -2.683 -20.385 1.00 82.38 93 GLU A CA 1
ATOM 766 C C . GLU A 1 93 ? 16.510 -3.598 -21.604 1.00 82.38 93 GLU A C 1
ATOM 768 O O . GLU A 1 93 ? 16.838 -3.199 -22.719 1.00 82.38 93 GLU A O 1
ATOM 773 N N . ALA A 1 94 ? 15.933 -4.792 -21.426 1.00 79.56 94 ALA A N 1
ATOM 774 C CA . ALA A 1 94 ? 15.676 -5.709 -22.534 1.00 79.56 94 ALA A CA 1
ATOM 775 C C . ALA A 1 94 ? 14.746 -5.096 -23.595 1.00 79.56 94 ALA A C 1
ATOM 777 O O . ALA A 1 94 ? 14.963 -5.284 -24.789 1.00 79.56 94 ALA A O 1
ATOM 778 N N . ARG A 1 95 ? 13.721 -4.342 -23.180 1.00 85.12 95 ARG A N 1
ATOM 779 C CA . ARG A 1 95 ? 12.806 -3.661 -24.104 1.00 85.12 95 ARG A CA 1
ATOM 780 C C . ARG A 1 95 ? 13.494 -2.527 -24.863 1.00 85.12 95 ARG A C 1
ATOM 782 O O . ARG A 1 95 ? 13.312 -2.436 -26.072 1.00 85.12 95 ARG A O 1
ATOM 789 N N . ALA A 1 96 ? 14.292 -1.712 -24.176 1.00 86.56 96 ALA A N 1
ATOM 790 C CA . ALA A 1 96 ? 15.057 -0.634 -24.796 1.00 86.56 96 ALA A CA 1
ATOM 791 C C . ALA A 1 96 ? 16.060 -1.177 -25.828 1.00 86.56 96 ALA A C 1
ATOM 793 O O . ALA A 1 96 ? 16.136 -0.653 -26.933 1.00 86.56 96 ALA A O 1
ATOM 794 N N . ALA A 1 97 ? 16.747 -2.282 -25.515 1.00 83.00 97 ALA A N 1
ATOM 795 C CA . ALA A 1 97 ? 17.674 -2.936 -26.439 1.00 83.00 97 ALA A CA 1
ATOM 796 C C . ALA A 1 97 ? 16.977 -3.496 -27.694 1.00 83.00 97 ALA A C 1
ATOM 798 O O . ALA A 1 97 ? 17.541 -3.463 -28.784 1.00 83.00 97 ALA A O 1
ATOM 799 N N . ILE A 1 98 ? 15.745 -4.004 -27.561 1.00 86.50 98 ILE A N 1
ATOM 800 C CA . ILE A 1 98 ? 14.944 -4.458 -28.708 1.00 86.50 98 ILE A CA 1
ATOM 801 C C . ILE A 1 98 ? 14.508 -3.268 -29.570 1.00 86.50 98 ILE A C 1
ATOM 803 O O . ILE A 1 98 ? 14.599 -3.350 -30.790 1.00 86.50 98 ILE A O 1
ATOM 807 N N . GLU A 1 99 ? 14.050 -2.173 -28.957 1.00 87.19 99 GLU A N 1
ATOM 808 C CA . GLU A 1 99 ? 13.659 -0.957 -29.686 1.00 87.19 99 GLU A CA 1
ATOM 809 C C . GLU A 1 99 ? 14.852 -0.336 -30.433 1.00 87.19 99 GLU A C 1
ATOM 811 O O . GLU A 1 99 ? 14.694 0.050 -31.588 1.00 87.19 99 GLU A O 1
ATOM 816 N N . GLU A 1 100 ? 16.048 -0.321 -29.835 1.00 85.81 100 GLU A N 1
ATOM 817 C CA . GLU A 1 100 ? 17.285 0.139 -30.485 1.00 85.81 100 GLU A CA 1
ATOM 818 C C . GLU A 1 100 ? 17.723 -0.779 -31.638 1.00 85.81 100 GLU A C 1
ATOM 820 O O . GLU A 1 100 ? 18.173 -0.294 -32.667 1.00 85.81 100 GLU A O 1
ATOM 825 N N . ALA A 1 101 ? 17.548 -2.098 -31.512 1.00 81.38 101 ALA A N 1
ATOM 826 C CA . ALA A 1 101 ? 17.872 -3.050 -32.579 1.00 81.38 101 ALA A CA 1
ATOM 827 C C . ALA A 1 101 ? 16.866 -3.045 -33.749 1.00 81.38 101 ALA A C 1
ATOM 829 O O . ALA A 1 101 ? 17.160 -3.596 -34.812 1.00 81.38 101 ALA A O 1
ATOM 830 N N . MET A 1 102 ? 15.668 -2.489 -33.545 1.00 76.81 102 MET A N 1
ATOM 831 C CA . MET A 1 102 ? 14.621 -2.363 -34.567 1.00 76.81 102 MET A CA 1
ATOM 832 C C . MET A 1 102 ? 14.605 -0.992 -35.263 1.00 76.81 102 MET A C 1
ATOM 834 O O . MET A 1 102 ? 13.891 -0.851 -36.260 1.00 76.81 102 MET A O 1
ATOM 838 N N . ALA A 1 103 ? 15.338 -0.008 -34.735 1.00 67.69 103 ALA A N 1
ATOM 839 C CA . ALA A 1 103 ? 15.499 1.334 -35.297 1.00 67.69 103 ALA A CA 1
ATOM 840 C C . ALA A 1 103 ? 16.657 1.392 -36.306 1.00 67.69 103 ALA A C 1
ATOM 842 O O . ALA A 1 103 ? 16.515 2.150 -37.293 1.00 67.69 103 ALA A O 1
#